Protein AF-A0A9E4MI47-F1 (afdb_monomer)

Mean predicted aligned error: 5.56 Å

Sequence (167 aa):
MAFNRATSPEPTPSPDELTARMVAIGMNFAGKAAADADIERTLLYASALGMDDGDLRVLAVLTTWLGVHHGHVNADQLVRLVGAHRSERVRAYWAAIATWLRKDRRFVRLAAAYEGPVIGLLPTGTAFQISRRGADERFTASKLRVPTGTLRDRREDVLSPEKAREN

Solvent-accessible surface area (backbone atoms only — not comparable to full-atom values): 9392 Å² total; per-residue (Å²): 138,83,86,77,76,78,82,67,80,70,77,80,67,54,74,68,57,46,43,11,26,38,26,38,76,21,34,65,56,100,58,63,58,37,94,82,50,57,62,57,61,43,54,49,52,44,38,38,43,20,54,75,73,59,37,48,66,57,34,14,37,50,56,37,39,49,75,76,47,52,86,77,55,60,41,71,60,36,41,55,53,46,62,70,46,83,54,62,58,41,18,28,49,46,15,15,49,18,58,54,48,53,89,44,71,71,34,54,72,28,35,70,48,41,85,71,77,76,42,55,69,46,99,66,64,32,70,60,44,23,74,75,61,36,60,27,76,66,28,64,93,37,53,31,43,42,34,44,75,66,60,44,85,32,65,91,39,33,54,52,80,74,62,41,73,77,112

pLDDT: mean 89.72, std 13.95, range [30.73, 98.25]

Structure (mmCIF, N/CA/C/O backbone):
data_AF-A0A9E4MI47-F1
#
_entry.id   AF-A0A9E4MI47-F1
#
loop_
_atom_site.group_PDB
_atom_site.id
_atom_site.type_symbol
_atom_site.label_atom_id
_atom_site.label_alt_id
_atom_site.label_comp_id
_atom_site.label_asym_id
_atom_site.label_entity_id
_atom_site.label_seq_id
_atom_site.pdbx_PDB_ins_code
_atom_site.Cartn_x
_atom_site.Cartn_y
_atom_site.Cartn_z
_atom_site.occupancy
_atom_site.B_iso_or_equiv
_atom_site.auth_seq_id
_atom_site.auth_comp_id
_atom_site.auth_asym_id
_atom_site.auth_atom_id
_atom_site.pdbx_PDB_model_num
ATOM 1 N N . MET A 1 1 ? 35.279 -1.256 12.444 1.00 30.73 1 MET A N 1
ATOM 2 C CA . MET A 1 1 ? 34.964 -0.295 11.365 1.00 30.73 1 MET A CA 1
ATOM 3 C C . MET A 1 1 ? 33.491 -0.441 11.023 1.00 30.73 1 MET A C 1
ATOM 5 O O . MET A 1 1 ? 33.107 -1.469 10.485 1.00 30.73 1 MET A O 1
ATOM 9 N N . ALA A 1 2 ? 32.657 0.514 11.434 1.00 33.88 2 ALA A N 1
ATOM 10 C CA . ALA A 1 2 ? 31.218 0.480 11.185 1.00 33.88 2 ALA A CA 1
ATOM 11 C C . ALA A 1 2 ? 30.917 1.287 9.916 1.00 33.88 2 ALA A C 1
ATOM 13 O O . ALA A 1 2 ? 31.079 2.505 9.906 1.00 33.88 2 ALA A O 1
ATOM 14 N N . PHE A 1 3 ? 30.505 0.611 8.843 1.00 38.28 3 PHE A N 1
ATOM 15 C CA . PHE A 1 3 ? 29.975 1.272 7.652 1.00 38.28 3 PHE A CA 1
ATOM 16 C C . PHE A 1 3 ? 28.584 1.820 7.976 1.00 38.28 3 PHE A C 1
ATOM 18 O O . PHE A 1 3 ? 27.573 1.134 7.838 1.00 38.28 3 PHE A O 1
ATOM 25 N N . ASN A 1 4 ? 28.540 3.066 8.438 1.00 37.59 4 ASN A N 1
ATOM 26 C CA . ASN A 1 4 ? 27.308 3.822 8.572 1.00 37.59 4 ASN A CA 1
ATOM 27 C C . ASN A 1 4 ? 26.938 4.358 7.179 1.00 37.59 4 ASN A C 1
ATOM 29 O O . ASN A 1 4 ? 27.365 5.444 6.791 1.00 37.59 4 ASN A O 1
ATOM 33 N N . ARG A 1 5 ? 26.210 3.567 6.376 1.00 45.75 5 ARG A N 1
ATOM 34 C CA . ARG A 1 5 ? 25.544 4.114 5.184 1.00 45.75 5 ARG A CA 1
ATOM 35 C C . ARG A 1 5 ? 24.478 5.073 5.691 1.00 45.75 5 ARG A C 1
ATOM 37 O O . ARG A 1 5 ? 23.429 4.632 6.151 1.00 45.75 5 ARG A O 1
ATOM 44 N N . ALA A 1 6 ? 24.750 6.369 5.593 1.00 38.41 6 ALA A N 1
ATOM 45 C CA . ALA A 1 6 ? 23.703 7.370 5.608 1.00 38.41 6 ALA A CA 1
ATOM 46 C C . ALA A 1 6 ? 22.693 6.979 4.519 1.00 38.41 6 ALA A C 1
ATOM 48 O O . ALA A 1 6 ? 22.979 7.071 3.327 1.00 38.41 6 ALA A O 1
ATOM 49 N N . THR A 1 7 ? 21.532 6.469 4.924 1.00 46.50 7 THR A N 1
ATOM 50 C CA . THR A 1 7 ? 20.370 6.300 4.054 1.00 46.50 7 THR A CA 1
ATOM 51 C C . THR A 1 7 ? 19.817 7.688 3.762 1.00 46.50 7 THR A C 1
ATOM 53 O O . THR A 1 7 ? 18.780 8.076 4.295 1.00 46.50 7 THR A O 1
ATOM 56 N N . SER A 1 8 ? 20.541 8.470 2.960 1.00 41.31 8 SER A N 1
ATOM 57 C CA . SER A 1 8 ? 19.913 9.584 2.264 1.00 41.31 8 SER A CA 1
ATOM 58 C C . SER A 1 8 ? 18.828 8.978 1.377 1.00 41.31 8 SER A C 1
ATOM 60 O O . SER A 1 8 ? 19.124 8.022 0.652 1.00 41.31 8 SER A O 1
ATOM 62 N N . PRO A 1 9 ? 17.575 9.453 1.463 1.00 53.41 9 PRO A N 1
ATOM 63 C CA . PRO A 1 9 ? 16.550 9.016 0.536 1.00 53.41 9 PRO A CA 1
ATOM 64 C C . PRO A 1 9 ? 17.043 9.382 -0.862 1.00 53.41 9 PRO A C 1
ATOM 66 O O . PRO A 1 9 ? 17.308 10.550 -1.148 1.00 53.41 9 PRO A O 1
ATOM 69 N N . GLU A 1 10 ? 17.251 8.369 -1.700 1.00 63.56 10 GLU A N 1
ATOM 70 C CA . GLU A 1 10 ? 17.410 8.596 -3.131 1.00 63.56 10 GLU A CA 1
ATOM 71 C C . GLU A 1 10 ? 16.227 9.432 -3.631 1.00 63.56 10 GLU A C 1
ATOM 73 O O . GLU A 1 10 ? 15.131 9.338 -3.065 1.00 63.56 10 GLU A O 1
ATOM 78 N N . PRO A 1 11 ? 16.433 10.270 -4.659 1.00 73.75 11 PRO A N 1
ATOM 79 C CA . PRO A 1 11 ? 15.337 11.023 -5.240 1.00 73.75 11 PRO A CA 1
ATOM 80 C C . PRO A 1 11 ? 14.224 10.065 -5.672 1.00 73.75 11 PRO A C 1
ATOM 82 O O . PRO A 1 11 ? 14.490 8.958 -6.154 1.00 73.75 11 PRO A O 1
ATOM 85 N N . THR A 1 12 ? 12.977 10.497 -5.484 1.00 80.12 12 THR A N 1
ATOM 86 C CA . THR A 1 12 ? 11.811 9.784 -6.004 1.00 80.12 12 THR A CA 1
ATOM 87 C C . THR A 1 12 ? 12.038 9.506 -7.494 1.00 80.12 12 THR A C 1
ATOM 89 O O . THR A 1 12 ? 12.375 10.446 -8.219 1.00 80.12 12 THR A O 1
ATOM 92 N N . PRO A 1 13 ? 11.902 8.247 -7.955 1.00 88.94 13 PRO A N 1
ATOM 93 C CA . PRO A 1 13 ? 12.066 7.924 -9.365 1.00 88.94 13 PRO A CA 1
ATOM 94 C C . PRO A 1 13 ? 11.042 8.692 -10.197 1.00 88.94 13 PRO A C 1
ATOM 96 O O . PRO A 1 13 ? 9.942 8.996 -9.727 1.00 88.94 13 PRO A O 1
ATOM 99 N N . SER A 1 14 ? 11.389 8.971 -11.449 1.00 91.44 14 SER A N 1
ATOM 100 C CA . SER A 1 14 ? 10.413 9.490 -12.403 1.00 91.44 14 SER A CA 1
ATOM 101 C C . SER A 1 14 ? 9.240 8.505 -12.581 1.00 91.44 14 SER A C 1
ATOM 103 O O . SER A 1 14 ? 9.393 7.304 -12.321 1.00 91.44 14 SER A O 1
ATOM 105 N N . PRO A 1 15 ? 8.062 8.969 -13.039 1.00 90.06 15 PRO A N 1
ATOM 106 C CA . PRO A 1 15 ? 6.909 8.091 -13.258 1.00 90.06 15 PRO A CA 1
ATOM 107 C C . PRO A 1 15 ? 7.205 6.894 -14.178 1.00 90.06 15 PRO A C 1
ATOM 109 O O . PRO A 1 15 ? 6.760 5.777 -13.902 1.00 90.06 15 PRO A O 1
ATOM 112 N N . ASP A 1 16 ? 8.005 7.100 -15.227 1.00 92.06 16 ASP A N 1
ATOM 113 C CA . ASP A 1 16 ? 8.384 6.046 -16.175 1.00 92.06 16 ASP A CA 1
ATOM 114 C C . ASP A 1 16 ? 9.325 5.017 -15.533 1.00 92.06 16 ASP A C 1
ATOM 116 O O . ASP A 1 16 ? 9.143 3.810 -15.701 1.00 92.06 16 ASP A O 1
ATOM 120 N N . GLU A 1 17 ? 10.291 5.471 -14.730 1.00 94.00 17 GLU A N 1
ATOM 121 C CA . GLU A 1 17 ? 11.183 4.585 -13.976 1.00 94.00 17 GLU A CA 1
ATOM 122 C C . GLU A 1 17 ? 10.424 3.781 -12.918 1.00 94.00 17 GLU A C 1
ATOM 124 O O . GLU A 1 17 ? 10.676 2.586 -12.752 1.00 94.00 17 GLU A O 1
ATOM 129 N N . LEU A 1 18 ? 9.480 4.408 -12.206 1.00 94.38 18 LEU A N 1
ATOM 130 C CA . LEU A 1 18 ? 8.636 3.704 -11.244 1.00 94.38 18 LEU A CA 1
ATOM 131 C C . LEU A 1 18 ? 7.770 2.656 -11.948 1.00 94.38 18 LEU A C 1
ATOM 133 O O . LEU A 1 18 ? 7.674 1.530 -11.466 1.00 94.38 18 LEU A O 1
ATOM 137 N N . THR A 1 19 ? 7.200 2.989 -13.107 1.00 95.00 19 THR A N 1
ATOM 138 C CA . THR A 1 19 ? 6.434 2.041 -13.926 1.00 95.00 19 THR A CA 1
ATOM 139 C C . THR A 1 19 ? 7.302 0.859 -14.350 1.00 95.00 19 THR A C 1
ATOM 141 O O . THR A 1 19 ? 6.918 -0.286 -14.121 1.00 95.00 19 THR A O 1
ATOM 144 N N . ALA A 1 20 ? 8.504 1.107 -14.875 1.00 94.38 20 ALA A N 1
ATOM 145 C CA . ALA A 1 20 ? 9.442 0.054 -15.264 1.00 94.38 20 ALA A CA 1
ATOM 146 C C . ALA A 1 20 ? 9.819 -0.870 -14.091 1.00 94.38 20 ALA A C 1
ATOM 148 O O . ALA A 1 20 ? 9.896 -2.091 -14.252 1.00 94.38 20 ALA A O 1
ATOM 149 N N . ARG A 1 21 ? 10.009 -0.306 -12.891 1.00 95.50 21 ARG A N 1
ATOM 150 C CA . ARG A 1 21 ? 10.270 -1.077 -11.666 1.00 95.50 21 ARG A CA 1
ATOM 151 C C . ARG A 1 21 ? 9.056 -1.886 -11.207 1.00 95.50 21 ARG A C 1
ATOM 153 O O . ARG A 1 21 ? 9.214 -3.039 -10.822 1.00 95.50 21 ARG A O 1
ATOM 160 N N . MET A 1 22 ? 7.849 -1.321 -11.273 1.00 96.19 22 MET A N 1
ATOM 161 C CA . MET A 1 22 ? 6.611 -2.044 -10.954 1.00 96.19 22 MET A CA 1
ATOM 162 C C . MET A 1 22 ? 6.401 -3.233 -11.902 1.00 96.19 22 MET A C 1
ATOM 164 O O . MET A 1 22 ? 6.057 -4.322 -11.442 1.00 96.19 22 MET A O 1
ATOM 168 N N . VAL A 1 23 ? 6.682 -3.057 -13.198 1.00 95.12 23 VAL A N 1
ATOM 169 C CA . VAL A 1 23 ? 6.651 -4.149 -14.187 1.00 95.12 23 VAL A CA 1
ATOM 170 C C . VAL A 1 23 ? 7.660 -5.240 -13.850 1.00 95.12 23 VAL A C 1
ATOM 172 O O . VAL A 1 23 ? 7.301 -6.415 -13.845 1.00 95.12 23 VAL A O 1
ATOM 175 N N . ALA A 1 24 ? 8.889 -4.862 -13.497 1.00 93.19 24 ALA A N 1
ATOM 176 C CA . ALA A 1 24 ? 9.941 -5.810 -13.135 1.00 93.19 24 ALA A CA 1
ATOM 177 C C . ALA A 1 24 ? 9.571 -6.704 -11.943 1.00 93.19 24 ALA A C 1
ATOM 179 O O . ALA A 1 24 ? 9.869 -7.891 -11.948 1.00 93.19 24 ALA A O 1
ATOM 180 N N . ILE A 1 25 ? 8.858 -6.169 -10.946 1.00 93.81 25 ILE A N 1
ATOM 181 C CA . ILE A 1 25 ? 8.407 -6.962 -9.790 1.00 93.81 25 ILE A CA 1
ATOM 182 C C . ILE A 1 25 ? 7.091 -7.714 -10.051 1.00 93.81 25 ILE A C 1
ATOM 184 O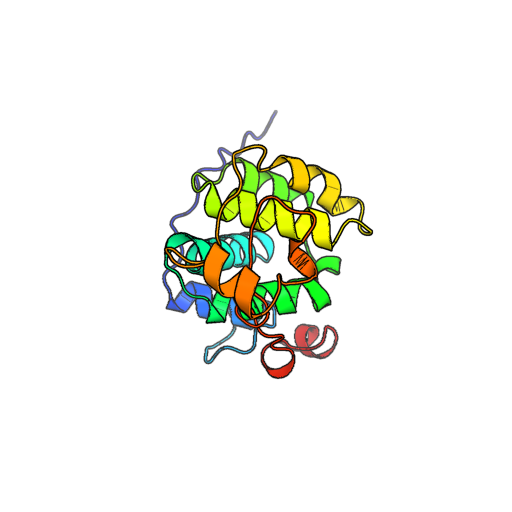 O . ILE A 1 25 ? 6.532 -8.322 -9.139 1.00 93.81 25 ILE A O 1
ATOM 188 N N . GLY A 1 26 ? 6.575 -7.684 -11.283 1.00 92.75 26 GLY A N 1
ATOM 189 C CA . GLY A 1 26 ? 5.410 -8.457 -11.708 1.00 92.75 26 GLY A CA 1
ATOM 190 C C . GLY A 1 26 ? 4.064 -7.738 -11.597 1.00 92.75 26 GLY A C 1
ATOM 191 O O . GLY A 1 26 ? 3.028 -8.404 -11.573 1.00 92.75 26 GLY A O 1
ATOM 192 N N . MET A 1 27 ? 4.038 -6.404 -11.533 1.00 94.38 27 MET A N 1
ATOM 193 C CA . MET A 1 27 ? 2.807 -5.627 -11.722 1.00 94.38 27 MET A CA 1
ATOM 194 C C . MET A 1 27 ? 2.625 -5.310 -13.210 1.00 94.38 27 MET A C 1
ATOM 196 O O . MET A 1 27 ? 3.446 -4.622 -13.806 1.00 94.38 27 MET A O 1
ATOM 200 N N . ASN A 1 28 ? 1.548 -5.791 -13.821 1.00 91.75 28 ASN A N 1
ATOM 201 C CA . ASN A 1 28 ? 1.328 -5.761 -15.267 1.00 91.75 28 ASN A CA 1
ATOM 202 C C . ASN A 1 28 ? 0.880 -4.371 -15.769 1.00 91.75 28 ASN A C 1
ATOM 204 O O . ASN A 1 28 ? -0.255 -4.167 -16.201 1.00 91.75 28 ASN A O 1
ATOM 208 N N . PHE A 1 29 ? 1.770 -3.385 -15.670 1.00 91.62 29 PHE A N 1
ATOM 209 C CA . PHE A 1 29 ? 1.604 -2.066 -16.276 1.00 91.62 29 PHE A CA 1
ATOM 210 C C . PHE A 1 29 ? 2.168 -2.038 -17.700 1.00 91.62 29 PHE A C 1
ATOM 212 O O . PHE A 1 29 ? 3.030 -2.832 -18.069 1.00 91.62 29 PHE A O 1
ATOM 219 N N . ALA A 1 30 ? 1.700 -1.084 -18.505 1.00 88.81 30 ALA A N 1
ATOM 220 C CA . ALA A 1 30 ? 2.251 -0.850 -19.833 1.00 88.81 30 ALA A CA 1
ATOM 221 C C . ALA A 1 30 ? 3.639 -0.199 -19.708 1.00 88.81 30 ALA A C 1
ATOM 223 O O . ALA A 1 30 ? 3.749 1.010 -19.524 1.00 88.81 30 ALA A O 1
ATOM 224 N N . GLY A 1 31 ? 4.697 -1.005 -19.778 1.00 87.50 31 GLY A N 1
ATOM 225 C CA . GLY A 1 31 ? 6.075 -0.536 -19.686 1.00 87.50 31 GLY A CA 1
ATOM 226 C C . GLY A 1 31 ? 7.083 -1.663 -19.885 1.00 87.50 31 GLY A C 1
ATOM 227 O O . GLY A 1 31 ? 6.736 -2.842 -19.843 1.00 87.50 31 GLY A O 1
ATOM 228 N N . LYS A 1 32 ? 8.346 -1.299 -20.113 1.00 89.19 32 LYS A N 1
ATOM 229 C CA . LYS A 1 32 ? 9.448 -2.265 -20.154 1.00 89.19 32 LYS A CA 1
ATOM 230 C C . LYS A 1 32 ? 9.956 -2.504 -18.734 1.00 89.19 32 LYS A C 1
ATOM 232 O O . LYS A 1 32 ? 10.221 -1.538 -18.025 1.00 89.19 32 LYS A O 1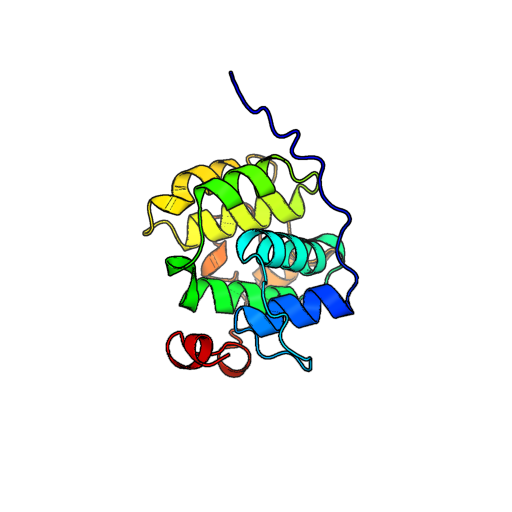
ATOM 237 N N . ALA A 1 33 ? 10.123 -3.767 -18.348 1.00 90.81 33 ALA A N 1
ATOM 238 C CA . ALA A 1 33 ? 10.709 -4.129 -17.062 1.00 90.81 33 ALA A CA 1
ATOM 239 C C . ALA A 1 33 ? 12.112 -3.518 -16.891 1.00 90.81 33 ALA A C 1
ATOM 241 O O . ALA A 1 33 ? 12.940 -3.554 -17.806 1.00 90.81 33 ALA A O 1
ATOM 242 N N . ALA A 1 34 ? 12.375 -2.965 -15.708 1.00 90.88 34 ALA A N 1
ATOM 243 C CA . ALA A 1 34 ? 13.724 -2.629 -15.267 1.00 90.88 34 ALA A CA 1
ATOM 244 C C . ALA A 1 34 ? 14.482 -3.905 -14.853 1.00 90.88 34 ALA A C 1
ATOM 246 O O . ALA A 1 34 ? 13.913 -4.753 -14.178 1.00 90.88 34 ALA A O 1
ATOM 247 N N . ALA A 1 35 ? 15.763 -4.027 -15.213 1.00 83.06 35 ALA A N 1
ATOM 248 C CA . ALA A 1 35 ? 16.542 -5.243 -14.946 1.00 83.06 35 ALA A CA 1
ATOM 249 C C . ALA A 1 35 ? 16.788 -5.504 -13.445 1.00 83.06 35 ALA A C 1
ATOM 251 O O . ALA A 1 35 ? 16.727 -6.644 -13.005 1.00 83.06 35 ALA A O 1
ATOM 252 N N . ASP A 1 36 ? 17.009 -4.447 -12.657 1.00 83.50 36 ASP A N 1
ATOM 253 C CA . ASP A 1 36 ? 17.419 -4.548 -11.248 1.00 83.50 36 ASP A CA 1
ATOM 254 C C . ASP A 1 36 ? 16.481 -3.743 -10.332 1.00 83.50 36 ASP A C 1
ATOM 256 O O . ASP A 1 36 ? 16.887 -2.810 -9.631 1.00 83.50 36 ASP A O 1
ATOM 260 N N . ALA A 1 37 ? 15.181 -4.040 -10.377 1.00 89.19 37 ALA A N 1
ATOM 261 C CA . ALA A 1 37 ? 14.210 -3.343 -9.540 1.00 89.19 37 ALA A CA 1
ATOM 262 C C . ALA A 1 37 ? 14.310 -3.771 -8.063 1.00 89.19 37 ALA A C 1
ATOM 264 O O . ALA A 1 37 ? 14.028 -4.913 -7.707 1.00 89.19 37 ALA A O 1
ATOM 265 N N . ASP A 1 38 ? 14.645 -2.823 -7.183 1.00 93.94 38 ASP A N 1
ATOM 266 C CA . ASP A 1 38 ? 14.546 -3.003 -5.728 1.00 93.94 38 ASP A CA 1
ATOM 267 C C . ASP A 1 38 ? 13.065 -3.089 -5.326 1.00 93.94 38 ASP A C 1
ATOM 269 O O . ASP A 1 38 ? 12.316 -2.114 -5.476 1.00 93.94 38 ASP A O 1
ATOM 273 N N . ILE A 1 39 ? 12.642 -4.258 -4.836 1.00 94.94 39 ILE A N 1
ATOM 274 C CA . ILE A 1 39 ? 11.250 -4.541 -4.473 1.00 94.94 39 ILE A CA 1
ATOM 275 C C . ILE A 1 39 ? 10.771 -3.540 -3.422 1.00 94.94 39 ILE A C 1
ATOM 277 O O . ILE A 1 39 ? 9.799 -2.824 -3.655 1.00 94.94 39 ILE A O 1
ATOM 281 N N . GLU A 1 40 ? 11.445 -3.431 -2.280 1.00 96.69 40 GLU A N 1
ATOM 282 C CA . GLU A 1 40 ? 10.961 -2.654 -1.137 1.00 96.69 40 GLU A CA 1
ATOM 283 C C . GLU A 1 40 ? 10.836 -1.165 -1.458 1.00 96.69 40 GLU A C 1
ATOM 285 O O . GLU A 1 40 ? 9.857 -0.523 -1.068 1.00 96.69 40 GLU A O 1
ATOM 290 N N . ARG A 1 41 ? 11.797 -0.609 -2.199 1.00 95.38 41 ARG A N 1
ATOM 291 C CA . ARG A 1 41 ? 11.738 0.783 -2.654 1.00 95.38 41 ARG A CA 1
ATOM 292 C C . ARG A 1 41 ? 10.626 0.987 -3.670 1.00 95.38 41 ARG A C 1
ATOM 294 O O . ARG A 1 41 ? 9.913 1.983 -3.585 1.00 95.38 41 ARG A O 1
ATOM 301 N N . THR A 1 42 ? 10.446 0.054 -4.600 1.00 96.50 42 THR A N 1
ATOM 302 C CA . THR A 1 42 ? 9.357 0.117 -5.585 1.00 96.50 42 THR A CA 1
ATOM 303 C C . THR A 1 42 ? 7.999 0.109 -4.894 1.00 96.50 42 THR A C 1
ATOM 305 O O . THR A 1 42 ? 7.158 0.955 -5.190 1.00 96.50 42 THR A O 1
ATOM 308 N N . LEU A 1 43 ? 7.809 -0.771 -3.906 1.00 97.62 43 LEU A N 1
ATOM 309 C CA . LEU A 1 43 ? 6.588 -0.818 -3.102 1.00 97.62 43 LEU A CA 1
ATOM 310 C C . LEU A 1 43 ? 6.377 0.484 -2.313 1.00 97.62 43 LEU A C 1
ATOM 312 O O . LEU A 1 43 ? 5.255 0.987 -2.258 1.00 97.62 43 LEU A O 1
ATOM 316 N N . LEU A 1 44 ? 7.437 1.052 -1.723 1.00 97.50 44 LEU A N 1
ATOM 317 C CA . LEU A 1 44 ? 7.357 2.329 -1.011 1.00 97.50 44 LEU A CA 1
ATOM 318 C C . LEU A 1 44 ? 6.909 3.461 -1.946 1.00 97.50 44 LEU A C 1
ATOM 320 O O . LEU A 1 44 ? 5.946 4.156 -1.629 1.00 97.50 44 LEU A O 1
ATOM 324 N N . TYR A 1 45 ? 7.553 3.621 -3.104 1.00 96.69 45 TYR A N 1
ATOM 325 C CA . TYR A 1 45 ? 7.211 4.681 -4.055 1.00 96.69 45 TYR A CA 1
ATOM 326 C C . TYR A 1 45 ? 5.815 4.496 -4.661 1.00 96.69 45 TYR A C 1
ATOM 328 O O . TYR A 1 45 ? 5.062 5.463 -4.743 1.00 96.69 45 TYR A O 1
ATOM 336 N N . ALA A 1 46 ? 5.417 3.265 -4.993 1.00 97.00 46 ALA A N 1
ATOM 337 C CA . ALA A 1 46 ? 4.054 2.967 -5.434 1.00 97.00 46 ALA A CA 1
ATOM 338 C C . ALA A 1 46 ? 3.015 3.303 -4.348 1.00 97.00 46 ALA A C 1
ATOM 340 O O . ALA A 1 46 ? 1.951 3.848 -4.644 1.00 97.00 46 ALA A O 1
ATOM 341 N N . SER A 1 47 ? 3.332 3.033 -3.075 1.00 97.69 47 SER A N 1
ATOM 342 C CA . SER A 1 47 ? 2.456 3.406 -1.960 1.00 97.69 47 SER A CA 1
ATOM 343 C C . SER A 1 47 ? 2.361 4.922 -1.775 1.00 97.69 47 SER A C 1
ATOM 345 O O . SER A 1 47 ? 1.277 5.414 -1.479 1.00 97.69 47 SER A O 1
ATOM 347 N N . ALA A 1 48 ? 3.448 5.669 -1.998 1.00 96.94 48 ALA A N 1
ATOM 348 C CA . ALA A 1 48 ? 3.442 7.131 -1.961 1.00 96.94 48 ALA A CA 1
ATOM 349 C C . ALA A 1 48 ? 2.590 7.718 -3.094 1.00 96.94 48 ALA A C 1
ATOM 351 O O . ALA A 1 48 ? 1.690 8.506 -2.819 1.00 96.94 48 ALA A O 1
ATOM 352 N N . LEU A 1 49 ? 2.766 7.236 -4.329 1.00 95.44 49 LEU A N 1
ATOM 353 C CA . LEU A 1 49 ? 1.947 7.640 -5.477 1.00 95.44 49 LEU A CA 1
ATOM 354 C C . LEU A 1 49 ? 0.446 7.391 -5.221 1.00 95.44 49 LEU A C 1
ATOM 356 O O . LEU A 1 49 ? -0.411 8.216 -5.528 1.00 95.44 49 LEU A O 1
ATOM 360 N N . GLY A 1 50 ? 0.106 6.265 -4.591 1.00 95.31 50 GLY A N 1
ATOM 361 C CA . GLY A 1 50 ? -1.279 5.947 -4.251 1.00 95.31 50 GLY A CA 1
ATOM 362 C C . GLY A 1 50 ? -1.855 6.743 -3.076 1.00 95.31 50 GLY A C 1
ATOM 363 O O . GLY A 1 50 ? -3.024 7.134 -3.102 1.00 95.31 50 GLY A O 1
ATOM 364 N N . MET A 1 51 ? -1.065 6.959 -2.023 1.00 96.44 51 MET A N 1
ATOM 365 C CA . MET A 1 51 ? -1.539 7.572 -0.780 1.00 96.44 51 MET A CA 1
ATOM 366 C C . MET A 1 51 ? -1.476 9.096 -0.792 1.00 96.44 51 MET A C 1
ATOM 368 O O . MET A 1 51 ? -2.395 9.723 -0.252 1.00 96.44 51 MET A O 1
ATOM 372 N N . ASP A 1 52 ? -0.416 9.664 -1.363 1.00 95.19 52 ASP A N 1
ATOM 373 C CA . ASP A 1 52 ? -0.134 11.099 -1.357 1.00 95.19 52 ASP A CA 1
ATOM 374 C C . ASP A 1 52 ? -0.652 11.762 -2.642 1.00 95.19 52 ASP A C 1
ATOM 376 O O . ASP A 1 52 ? -1.375 12.753 -2.550 1.00 95.19 52 ASP A O 1
ATOM 380 N N . ASP A 1 53 ? -0.405 11.156 -3.809 1.00 94.12 53 ASP A N 1
ATOM 381 C CA . ASP A 1 53 ? -0.831 11.713 -5.108 1.00 94.12 53 ASP A CA 1
ATOM 382 C C . ASP A 1 53 ? -2.210 11.198 -5.567 1.00 94.12 53 ASP A C 1
ATOM 384 O O . ASP A 1 53 ? -2.796 11.699 -6.527 1.00 94.12 53 ASP A O 1
ATOM 388 N N . GLY A 1 54 ? -2.773 10.220 -4.850 1.00 93.69 54 GLY A N 1
ATOM 389 C CA . GLY A 1 54 ? -4.138 9.740 -5.061 1.00 93.69 54 GLY A CA 1
ATOM 390 C C . GLY A 1 54 ? -4.312 8.762 -6.225 1.00 93.69 54 GLY A C 1
ATOM 391 O O . GLY A 1 54 ? -5.449 8.546 -6.657 1.00 93.69 54 GLY A O 1
ATOM 392 N N . ASP A 1 55 ? -3.240 8.132 -6.718 1.00 95.62 55 ASP A N 1
ATOM 393 C CA . ASP A 1 55 ? -3.350 7.073 -7.728 1.00 95.62 55 ASP A CA 1
ATOM 394 C C . ASP A 1 55 ? -3.891 5.768 -7.114 1.00 95.62 55 ASP A C 1
ATOM 396 O O . ASP A 1 55 ? -3.177 4.825 -6.755 1.00 95.62 55 ASP A O 1
ATOM 400 N N . LEU A 1 56 ? -5.218 5.701 -7.000 1.00 95.69 56 LEU A N 1
ATOM 401 C CA . LEU A 1 56 ? -5.907 4.535 -6.452 1.00 95.69 56 LEU A CA 1
ATOM 402 C C . LEU A 1 56 ? -5.774 3.292 -7.340 1.00 95.69 56 LEU A C 1
ATOM 404 O O . LEU A 1 56 ? -5.984 2.182 -6.845 1.00 95.69 56 LEU 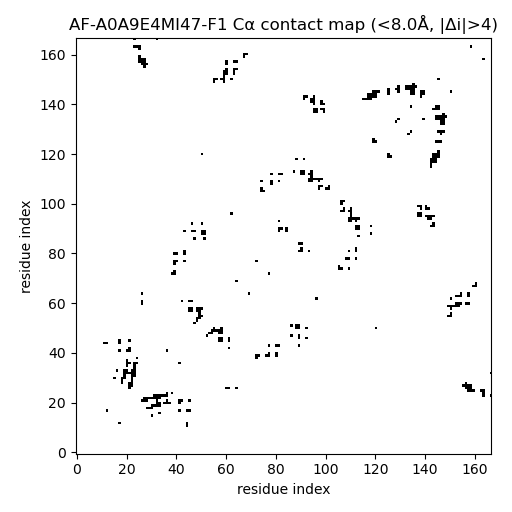A O 1
ATOM 408 N N . ARG A 1 57 ? -5.440 3.439 -8.632 1.00 95.44 57 ARG A N 1
ATOM 409 C CA . ARG A 1 57 ? -5.189 2.286 -9.506 1.00 95.44 57 ARG A CA 1
ATOM 410 C C . ARG A 1 57 ? -3.890 1.619 -9.080 1.00 95.44 57 ARG A C 1
ATOM 412 O O . ARG A 1 57 ? -3.909 0.415 -8.826 1.00 95.44 57 ARG A O 1
ATOM 419 N N . VAL A 1 58 ? -2.805 2.384 -8.968 1.00 96.44 58 VAL A N 1
ATOM 420 C CA . VAL A 1 58 ? -1.510 1.870 -8.504 1.00 96.44 58 VAL A CA 1
ATOM 421 C C . VAL A 1 58 ? -1.646 1.284 -7.105 1.00 96.44 58 VAL A C 1
ATOM 423 O O . VAL A 1 58 ? -1.213 0.157 -6.874 1.00 96.44 58 VAL A O 1
ATOM 426 N N . LEU A 1 59 ? -2.348 1.972 -6.200 1.00 97.50 59 LEU A N 1
ATOM 427 C CA . LEU A 1 59 ? -2.569 1.465 -4.847 1.00 97.50 59 LEU A CA 1
ATOM 428 C C . LEU A 1 59 ? -3.350 0.139 -4.826 1.00 97.50 59 LEU A C 1
ATOM 430 O O . LEU A 1 59 ? -3.034 -0.749 -4.037 1.00 97.50 59 LEU A O 1
ATOM 434 N N . ALA A 1 60 ? -4.350 -0.025 -5.698 1.00 97.19 60 ALA A N 1
ATOM 435 C CA . ALA A 1 60 ? -5.125 -1.261 -5.802 1.00 97.19 60 ALA A CA 1
ATOM 436 C C . ALA A 1 60 ? -4.290 -2.433 -6.347 1.00 97.19 60 ALA A C 1
ATOM 438 O O . ALA A 1 60 ? -4.376 -3.546 -5.817 1.00 97.19 60 ALA A O 1
ATOM 439 N N . VAL A 1 61 ? -3.463 -2.186 -7.370 1.00 97.69 61 VAL A N 1
ATOM 440 C CA . VAL A 1 61 ? -2.524 -3.186 -7.906 1.00 97.69 61 VAL A CA 1
ATOM 441 C C . VAL A 1 61 ? -1.488 -3.554 -6.846 1.00 97.69 61 VAL A C 1
ATOM 443 O O . VAL A 1 61 ? -1.296 -4.737 -6.588 1.00 97.69 61 VAL A O 1
ATOM 446 N N . LEU A 1 62 ? -0.912 -2.573 -6.145 1.00 97.81 62 LEU A N 1
ATOM 447 C CA . LEU A 1 62 ? 0.023 -2.788 -5.039 1.00 97.81 62 LEU A CA 1
ATOM 448 C C . LEU A 1 62 ? -0.585 -3.649 -3.924 1.00 97.81 62 LEU A C 1
ATOM 450 O O . LEU A 1 62 ? 0.016 -4.636 -3.503 1.00 97.81 62 LEU A O 1
ATOM 454 N N . THR A 1 63 ? -1.791 -3.316 -3.454 1.00 97.69 63 THR A N 1
ATOM 455 C CA . THR A 1 63 ? -2.462 -4.106 -2.411 1.00 97.69 63 THR A CA 1
ATOM 456 C C . THR A 1 63 ? -2.766 -5.526 -2.894 1.00 97.69 63 THR A C 1
ATOM 458 O O . THR A 1 63 ? -2.656 -6.471 -2.114 1.00 97.69 63 THR A O 1
ATOM 461 N N . THR A 1 64 ? -3.112 -5.701 -4.172 1.00 97.12 64 THR A N 1
ATOM 462 C CA . THR A 1 64 ? -3.306 -7.034 -4.764 1.00 97.12 64 THR A CA 1
ATOM 463 C C . THR A 1 64 ? -1.991 -7.809 -4.818 1.00 97.12 64 THR A C 1
ATOM 465 O O . THR A 1 64 ? -1.933 -8.952 -4.370 1.00 97.12 64 THR A O 1
ATOM 468 N N . TRP A 1 65 ? -0.918 -7.165 -5.283 1.00 97.25 65 TRP A N 1
ATOM 469 C CA . TRP A 1 65 ? 0.423 -7.734 -5.354 1.00 97.25 65 TRP A CA 1
ATOM 470 C C . TRP A 1 65 ? 0.894 -8.202 -3.979 1.00 97.25 65 TRP A C 1
ATOM 472 O O . TRP A 1 65 ? 1.353 -9.329 -3.853 1.00 97.25 65 TRP A O 1
ATOM 482 N N . LEU A 1 66 ? 0.683 -7.412 -2.921 1.00 96.81 66 LEU A N 1
ATOM 483 C CA . LEU A 1 66 ? 1.017 -7.802 -1.545 1.00 96.81 66 LEU A CA 1
ATOM 484 C C . LEU A 1 66 ? 0.238 -9.042 -1.083 1.00 96.81 66 LEU A C 1
ATOM 486 O O . LEU A 1 66 ? 0.796 -9.906 -0.409 1.00 96.81 66 LEU A O 1
ATOM 490 N N . GLY A 1 67 ? -1.023 -9.188 -1.491 1.00 95.00 67 GLY A N 1
ATOM 491 C CA . GLY A 1 67 ? -1.806 -10.394 -1.208 1.00 95.00 67 GLY A CA 1
ATOM 492 C C . GLY A 1 67 ? -1.197 -11.672 -1.798 1.00 95.00 67 GLY A C 1
ATOM 493 O O . GLY A 1 67 ? -1.332 -12.737 -1.200 1.00 95.00 67 GLY A O 1
ATOM 494 N N . VAL A 1 68 ? -0.491 -11.559 -2.926 1.00 94.38 68 VAL A N 1
ATOM 495 C CA . VAL A 1 68 ? 0.093 -12.689 -3.669 1.00 94.38 68 VAL A CA 1
ATOM 496 C C . VAL A 1 68 ? 1.575 -12.902 -3.331 1.00 94.38 68 VAL A C 1
ATOM 498 O O . VAL A 1 68 ? 2.004 -14.034 -3.122 1.00 94.38 68 VAL A O 1
ATOM 501 N N . HIS A 1 69 ? 2.352 -11.822 -3.235 1.00 95.00 69 HIS A N 1
ATOM 502 C CA . HIS A 1 69 ? 3.820 -11.829 -3.279 1.00 95.00 69 HIS A CA 1
ATOM 503 C C 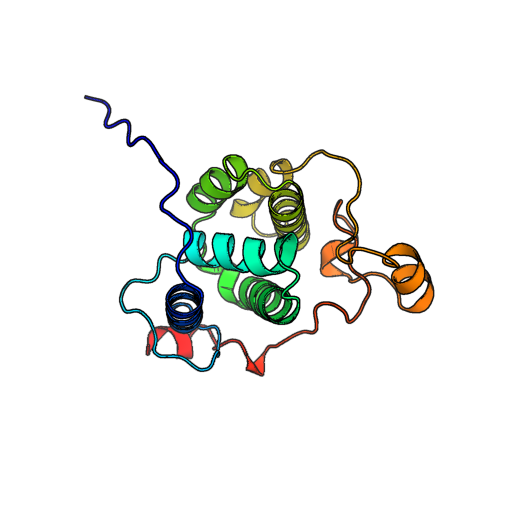. HIS A 1 69 ? 4.505 -11.336 -2.003 1.00 95.00 69 HIS A C 1
ATOM 505 O O . HIS A 1 69 ? 5.732 -11.259 -1.973 1.00 95.00 69 HIS A O 1
ATOM 511 N N . HIS A 1 70 ? 3.777 -11.048 -0.915 1.00 94.44 70 HIS A N 1
ATOM 512 C CA . HIS A 1 70 ? 4.396 -10.624 0.358 1.00 94.44 70 HIS A CA 1
ATOM 513 C C . HIS A 1 70 ? 5.475 -11.596 0.877 1.00 94.44 70 HIS A C 1
ATOM 515 O O . HIS A 1 70 ? 6.357 -11.197 1.638 1.00 94.44 70 HIS A O 1
ATOM 521 N N . GLY A 1 71 ? 5.452 -12.862 0.442 1.00 93.56 71 GLY A N 1
ATOM 522 C CA . GLY A 1 71 ? 6.523 -13.841 0.647 1.00 93.56 71 GLY A CA 1
ATOM 523 C C . GLY A 1 71 ? 7.918 -13.333 0.254 1.00 93.56 71 GLY A C 1
ATOM 524 O O . GLY A 1 71 ? 8.880 -13.584 0.980 1.00 93.56 71 GLY A O 1
ATOM 525 N N . HIS A 1 72 ? 8.014 -12.566 -0.832 1.00 93.00 72 HIS A N 1
ATOM 526 C CA . HIS A 1 72 ? 9.265 -12.084 -1.426 1.00 93.00 72 HIS A CA 1
ATOM 527 C C . HIS A 1 72 ? 9.800 -10.787 -0.813 1.00 93.00 72 HIS A C 1
ATOM 529 O O . HIS A 1 72 ? 10.923 -10.396 -1.107 1.00 93.00 72 HIS A O 1
ATOM 535 N N . VAL A 1 73 ? 9.020 -10.135 0.048 1.00 95.81 73 VAL A N 1
ATOM 536 C CA . VAL A 1 73 ? 9.391 -8.848 0.635 1.00 95.81 73 VAL A CA 1
ATOM 537 C C . VAL A 1 73 ? 10.382 -9.041 1.781 1.00 95.81 73 VAL A C 1
ATOM 539 O O . VAL A 1 73 ? 10.135 -9.790 2.734 1.00 95.81 73 VAL A O 1
ATOM 542 N N . ASN A 1 74 ? 11.477 -8.290 1.741 1.00 96.19 74 ASN A N 1
ATOM 543 C CA . ASN A 1 74 ? 12.372 -8.078 2.864 1.00 96.19 74 ASN A CA 1
ATOM 544 C C . ASN A 1 74 ? 11.730 -7.110 3.871 1.00 96.19 74 ASN A C 1
ATOM 546 O O . ASN A 1 74 ? 11.877 -5.887 3.801 1.00 96.19 74 ASN A O 1
ATOM 550 N N . ALA A 1 75 ? 11.012 -7.677 4.841 1.00 95.12 75 ALA A N 1
ATOM 551 C CA . ALA A 1 75 ? 10.278 -6.898 5.832 1.00 95.12 75 ALA A CA 1
ATOM 552 C C . ALA A 1 75 ? 11.175 -5.980 6.683 1.00 95.12 75 ALA A C 1
ATOM 554 O O . ALA A 1 75 ? 10.749 -4.879 7.022 1.00 95.12 75 ALA A O 1
ATOM 555 N N . ASP A 1 76 ? 12.413 -6.373 7.004 1.00 94.44 76 ASP A N 1
ATOM 556 C CA . ASP A 1 76 ? 13.318 -5.532 7.800 1.00 94.44 76 ASP A CA 1
ATOM 557 C C . ASP A 1 76 ? 13.759 -4.281 7.031 1.00 94.44 76 ASP A C 1
ATOM 559 O O . ASP A 1 76 ? 13.804 -3.182 7.596 1.00 94.44 76 ASP A O 1
ATOM 563 N N . GLN A 1 77 ? 14.058 -4.428 5.737 1.00 95.56 77 GLN A N 1
ATOM 564 C CA . GLN A 1 77 ? 14.361 -3.296 4.862 1.00 95.56 77 GLN A CA 1
ATOM 565 C C . GLN A 1 77 ? 13.137 -2.392 4.703 1.00 95.56 77 GLN A C 1
ATOM 567 O O . GLN A 1 77 ? 13.247 -1.175 4.869 1.00 95.56 77 GLN A O 1
ATOM 572 N N . LEU A 1 78 ? 11.964 -2.979 4.468 1.00 96.56 78 LEU A N 1
ATOM 573 C CA . LEU A 1 78 ? 10.723 -2.229 4.333 1.00 96.56 78 LEU A CA 1
ATOM 574 C C . LEU A 1 78 ? 10.373 -1.446 5.609 1.00 96.56 78 LEU A C 1
ATOM 576 O O . LEU A 1 78 ? 10.024 -0.273 5.525 1.00 96.56 78 LEU A O 1
ATOM 580 N N . VAL A 1 79 ? 10.528 -2.042 6.796 1.00 95.50 79 VAL A N 1
ATOM 581 C CA . VAL A 1 79 ? 10.303 -1.362 8.086 1.00 95.50 79 VAL A CA 1
ATOM 582 C C . VAL A 1 79 ? 11.202 -0.136 8.231 1.00 95.50 79 VAL A C 1
ATOM 584 O O . VAL A 1 79 ? 10.728 0.918 8.653 1.00 95.50 79 VAL A O 1
ATOM 587 N N . ARG A 1 80 ? 12.484 -0.237 7.853 1.00 95.50 80 ARG A N 1
ATOM 588 C CA . ARG A 1 80 ? 13.408 0.910 7.886 1.00 95.50 80 ARG A CA 1
ATOM 589 C C . ARG A 1 80 ? 12.970 2.014 6.925 1.00 95.50 80 ARG A C 1
ATOM 591 O O . ARG A 1 80 ? 12.950 3.178 7.315 1.00 95.50 80 ARG A O 1
ATOM 598 N N . LEU A 1 81 ? 12.602 1.649 5.697 1.00 96.12 81 LEU A N 1
ATOM 599 C CA . LEU A 1 81 ? 12.163 2.594 4.669 1.00 96.12 81 LEU A CA 1
ATOM 600 C C . LEU A 1 81 ? 10.874 3.322 5.069 1.00 96.12 81 LEU A C 1
ATOM 602 O O . LEU A 1 81 ? 10.815 4.548 5.022 1.00 96.12 81 LEU A O 1
ATOM 606 N N . VAL A 1 82 ? 9.861 2.578 5.516 1.00 96.44 82 VAL A N 1
ATOM 607 C CA . VAL A 1 82 ? 8.570 3.136 5.937 1.00 96.44 82 VAL A CA 1
ATOM 608 C C . VAL A 1 82 ? 8.722 3.981 7.201 1.00 96.44 82 VAL A C 1
ATOM 610 O O . VAL A 1 82 ? 8.151 5.067 7.274 1.00 96.44 82 VAL A O 1
ATOM 613 N N . GLY A 1 83 ? 9.520 3.533 8.176 1.00 94.38 83 GLY A N 1
ATOM 614 C CA . GLY A 1 83 ? 9.773 4.285 9.409 1.00 94.38 83 GLY A CA 1
ATOM 615 C C . GLY A 1 83 ? 10.469 5.630 9.171 1.00 94.38 83 GLY A C 1
ATOM 616 O O . GLY A 1 83 ? 10.206 6.588 9.892 1.00 94.38 83 GLY A O 1
ATOM 617 N N . ALA A 1 84 ? 11.312 5.725 8.138 1.00 93.50 84 ALA A N 1
ATOM 618 C CA . ALA A 1 84 ? 11.962 6.971 7.732 1.00 93.50 84 ALA A CA 1
ATOM 619 C C . ALA A 1 84 ? 11.097 7.849 6.801 1.00 93.50 84 ALA A C 1
ATOM 621 O O . ALA A 1 84 ? 11.430 9.014 6.568 1.00 93.50 84 ALA A O 1
ATOM 622 N N . HIS A 1 85 ? 10.002 7.317 6.250 1.00 94.50 85 HIS A N 1
ATOM 623 C CA . HIS A 1 85 ? 9.160 8.037 5.297 1.00 94.50 85 HIS A CA 1
ATOM 624 C C . HIS A 1 85 ? 8.381 9.157 5.989 1.00 94.50 85 HIS A C 1
ATOM 626 O O . HIS A 1 85 ? 7.807 8.943 7.053 1.00 94.50 85 HIS A O 1
ATOM 632 N N . ARG A 1 86 ? 8.305 10.350 5.383 1.00 93.31 86 ARG A N 1
ATOM 633 C CA . ARG A 1 86 ? 7.683 11.534 6.012 1.00 93.31 86 ARG A CA 1
ATOM 634 C C . ARG A 1 86 ? 6.156 11.512 5.992 1.00 93.31 86 ARG A C 1
ATOM 636 O O . ARG A 1 86 ? 5.548 11.971 6.958 1.00 93.31 86 ARG A O 1
ATOM 643 N N . SER A 1 87 ? 5.540 10.947 4.952 1.00 95.31 87 SER A N 1
ATOM 644 C CA . SER A 1 87 ? 4.075 10.883 4.852 1.00 95.31 87 SER A CA 1
ATOM 645 C C . SER A 1 87 ? 3.471 9.937 5.888 1.00 95.31 87 SER A C 1
ATOM 647 O O . SER A 1 87 ? 3.716 8.729 5.876 1.00 95.31 87 SER A O 1
ATOM 649 N N . GLU A 1 88 ? 2.626 10.494 6.755 1.00 96.12 88 GLU A N 1
ATOM 650 C CA . GLU A 1 88 ? 1.782 9.739 7.681 1.00 96.12 88 GLU A CA 1
ATOM 651 C C . GLU A 1 88 ? 0.816 8.801 6.966 1.00 96.12 88 GLU A C 1
ATOM 653 O O . GLU A 1 88 ? 0.560 7.705 7.457 1.00 96.12 88 GLU A O 1
ATOM 658 N N . ARG A 1 89 ? 0.307 9.202 5.798 1.00 96.94 89 ARG A N 1
ATOM 659 C CA . ARG A 1 89 ? -0.644 8.403 5.021 1.00 96.94 89 ARG A CA 1
ATOM 660 C C . ARG A 1 89 ? 0.019 7.127 4.511 1.00 96.94 89 ARG A C 1
ATOM 662 O O . ARG A 1 89 ? -0.548 6.047 4.661 1.00 96.94 89 ARG A O 1
ATOM 669 N N . VAL A 1 90 ? 1.250 7.234 4.010 1.00 97.62 90 VAL A N 1
ATOM 670 C CA . VAL A 1 90 ? 2.067 6.074 3.619 1.00 97.62 90 VAL A CA 1
ATOM 671 C C . VAL A 1 90 ? 2.341 5.163 4.816 1.00 97.62 90 VAL A C 1
ATOM 673 O O . VAL A 1 90 ? 2.143 3.951 4.725 1.00 97.62 90 VAL A O 1
ATOM 676 N N . ARG A 1 91 ? 2.727 5.722 5.970 1.00 97.75 91 ARG A N 1
ATOM 677 C CA . ARG A 1 91 ? 2.944 4.922 7.188 1.00 97.75 91 ARG A CA 1
ATOM 678 C C . ARG A 1 91 ? 1.663 4.219 7.656 1.00 97.75 91 ARG A C 1
ATOM 680 O O . ARG A 1 91 ? 1.710 3.039 7.998 1.00 97.75 91 ARG A O 1
ATOM 687 N N . ALA A 1 92 ? 0.517 4.899 7.614 1.00 97.75 92 ALA A N 1
ATOM 688 C CA . ALA A 1 92 ? -0.786 4.335 7.965 1.00 97.75 92 ALA A CA 1
ATOM 689 C C . ALA A 1 92 ? -1.208 3.200 7.021 1.00 97.75 92 ALA A C 1
ATOM 691 O O . ALA A 1 92 ? -1.751 2.194 7.479 1.00 97.75 92 ALA A O 1
ATOM 692 N N . TYR A 1 93 ? -0.923 3.330 5.720 1.00 98.25 93 TYR A N 1
ATOM 693 C CA . TYR A 1 93 ? -1.129 2.257 4.748 1.00 98.25 93 TYR A CA 1
ATOM 694 C C . TYR A 1 93 ? -0.318 1.015 5.108 1.00 98.25 93 TYR A C 1
ATOM 696 O O . TYR A 1 93 ? -0.882 -0.070 5.236 1.00 98.25 93 TYR A O 1
ATOM 704 N N . TRP A 1 94 ? 0.981 1.165 5.354 1.00 98.25 94 TRP A N 1
ATOM 705 C CA . TRP A 1 94 ? 1.839 0.031 5.690 1.00 98.25 94 TRP A CA 1
ATOM 706 C C . TRP A 1 94 ? 1.502 -0.609 7.041 1.00 98.25 94 TRP A C 1
ATOM 708 O O . TRP A 1 94 ? 1.505 -1.837 7.145 1.00 98.25 94 TRP A O 1
ATOM 718 N N . ALA A 1 95 ? 1.112 0.182 8.043 1.00 97.56 95 ALA A N 1
ATOM 719 C CA . ALA A 1 95 ? 0.588 -0.348 9.301 1.00 97.56 95 ALA A CA 1
ATOM 720 C C . ALA A 1 95 ? -0.712 -1.151 9.095 1.00 97.56 95 ALA A C 1
ATOM 722 O O . ALA A 1 95 ? -0.931 -2.191 9.728 1.00 97.56 95 ALA A O 1
ATOM 723 N N . ALA A 1 96 ? -1.567 -0.716 8.165 1.00 97.69 96 ALA A N 1
ATOM 724 C CA . ALA A 1 96 ? -2.769 -1.450 7.796 1.00 97.69 96 ALA A CA 1
ATOM 725 C C . ALA A 1 96 ? -2.465 -2.753 7.042 1.00 97.69 96 ALA A C 1
ATOM 727 O O . ALA A 1 96 ? -3.041 -3.787 7.378 1.00 97.69 96 ALA A O 1
ATOM 728 N N . ILE A 1 97 ? -1.515 -2.742 6.100 1.00 97.81 97 ILE A N 1
ATOM 729 C CA . ILE A 1 97 ? -1.037 -3.954 5.416 1.00 97.81 97 ILE A CA 1
ATOM 730 C C . ILE A 1 97 ? -0.461 -4.955 6.421 1.00 97.81 97 ILE A C 1
ATOM 732 O O . ILE A 1 97 ? -0.792 -6.136 6.364 1.00 97.81 97 ILE A O 1
ATOM 736 N N . ALA A 1 98 ? 0.338 -4.497 7.385 1.00 96.69 98 ALA A N 1
ATOM 737 C CA . ALA A 1 98 ? 0.867 -5.351 8.445 1.00 96.69 98 ALA A CA 1
ATOM 738 C C . ALA A 1 98 ? -0.246 -5.992 9.289 1.00 96.69 98 ALA A C 1
ATOM 740 O O . ALA A 1 98 ? -0.170 -7.165 9.651 1.00 96.69 98 ALA A O 1
ATOM 741 N N . THR A 1 99 ? -1.312 -5.236 9.560 1.00 96.19 99 THR A N 1
ATOM 742 C CA . THR A 1 99 ? -2.494 -5.735 10.275 1.00 96.19 99 THR A CA 1
ATOM 743 C C . THR A 1 99 ? -3.252 -6.783 9.454 1.00 96.19 99 THR A C 1
ATOM 745 O O . THR A 1 99 ? -3.685 -7.802 9.998 1.00 96.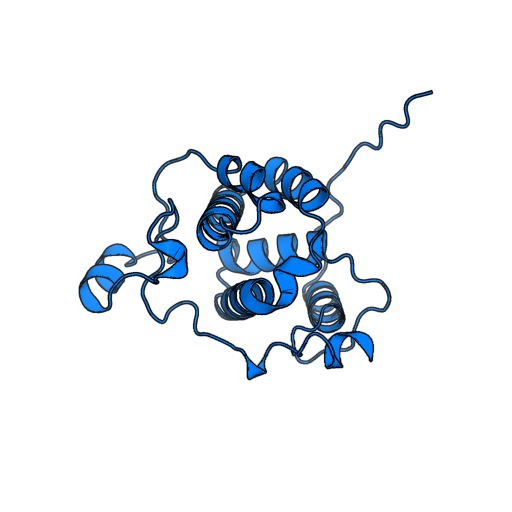19 99 THR A O 1
ATOM 748 N N . TRP A 1 100 ? -3.395 -6.563 8.145 1.00 96.50 100 TRP A N 1
ATOM 749 C CA . TRP A 1 100 ? -4.017 -7.514 7.223 1.00 96.50 100 TRP A CA 1
ATOM 750 C C . TRP A 1 100 ? -3.215 -8.818 7.126 1.00 96.50 100 TRP A C 1
ATOM 752 O O . TRP A 1 100 ? -3.764 -9.910 7.289 1.00 96.50 100 TRP A O 1
ATOM 762 N N . LEU A 1 101 ? -1.899 -8.704 6.945 1.00 95.44 101 LEU A N 1
ATOM 763 C CA . LEU A 1 101 ? -0.963 -9.818 6.797 1.00 95.44 101 LEU A CA 1
ATOM 764 C C . LEU A 1 101 ? -0.429 -10.340 8.138 1.00 95.44 101 LEU A C 1
ATOM 766 O O . LEU A 1 101 ? 0.578 -11.037 8.165 1.00 95.44 101 LEU A O 1
ATOM 770 N N . ARG A 1 102 ? -1.116 -10.080 9.259 1.00 92.38 102 ARG A N 1
ATOM 771 C CA . ARG A 1 102 ? -0.668 -10.409 10.631 1.00 92.38 102 ARG A CA 1
ATOM 772 C C . ARG A 1 102 ? -0.270 -11.870 10.884 1.00 92.38 102 ARG A C 1
ATOM 774 O O . ARG A 1 102 ? 0.348 -12.166 11.902 1.00 92.38 102 ARG A O 1
ATOM 781 N N . LYS A 1 103 ? -0.677 -12.801 10.012 1.00 92.25 103 LYS A N 1
ATOM 782 C CA . LYS A 1 103 ? -0.249 -14.209 10.077 1.00 92.25 103 LYS A CA 1
ATOM 783 C C . LYS A 1 103 ? 1.243 -14.362 9.760 1.00 92.25 103 LYS A C 1
ATOM 785 O O . LYS A 1 103 ? 1.872 -15.286 10.268 1.00 92.25 103 LYS A O 1
ATOM 790 N N . ASP A 1 104 ? 1.805 -13.454 8.968 1.00 93.94 104 ASP A N 1
ATOM 791 C CA . ASP A 1 104 ? 3.232 -13.370 8.692 1.00 93.94 104 ASP A CA 1
ATOM 792 C C . ASP A 1 104 ? 3.927 -12.495 9.745 1.00 93.94 104 ASP A C 1
ATOM 794 O O . ASP A 1 104 ? 3.795 -11.268 9.785 1.00 93.94 104 ASP A O 1
ATOM 798 N N . ARG A 1 105 ? 4.706 -13.150 10.612 1.00 93.75 105 ARG A N 1
ATOM 799 C CA . ARG A 1 105 ? 5.394 -12.501 11.736 1.00 93.75 105 ARG A CA 1
ATOM 800 C C . ARG A 1 105 ? 6.429 -11.466 11.294 1.00 93.75 105 ARG A C 1
ATOM 802 O O . ARG A 1 105 ? 6.749 -10.577 12.081 1.00 93.75 105 ARG A O 1
ATOM 809 N N . ARG A 1 106 ? 6.930 -11.547 10.055 1.00 94.19 106 ARG A N 1
ATOM 810 C CA . ARG A 1 106 ? 7.930 -10.610 9.519 1.00 94.19 106 ARG A CA 1
ATOM 811 C C . ARG A 1 106 ? 7.395 -9.176 9.475 1.00 94.19 106 ARG A C 1
ATOM 813 O O . ARG A 1 106 ? 8.143 -8.235 9.713 1.00 94.19 106 ARG A O 1
ATOM 820 N N . PHE A 1 107 ? 6.089 -9.007 9.261 1.00 93.94 107 PHE A N 1
ATOM 821 C CA . PHE A 1 107 ? 5.447 -7.694 9.156 1.00 93.94 107 PHE A CA 1
ATOM 822 C C . PHE A 1 107 ? 5.007 -7.096 10.497 1.00 93.94 107 PHE A C 1
ATOM 824 O O . PHE A 1 107 ? 4.569 -5.951 10.527 1.00 93.94 107 PHE A O 1
ATOM 831 N N . VAL A 1 108 ? 5.141 -7.806 11.623 1.00 92.38 108 VAL A N 1
ATOM 832 C CA . VAL A 1 108 ? 4.623 -7.337 12.927 1.00 92.38 108 VAL A CA 1
ATOM 833 C C . VAL A 1 108 ? 5.185 -5.967 13.311 1.00 92.38 108 VAL A C 1
ATOM 835 O O . VAL A 1 108 ? 4.442 -5.098 13.759 1.00 92.38 108 VAL A O 1
ATOM 838 N N . ARG A 1 109 ? 6.481 -5.732 13.073 1.00 93.50 109 ARG A N 1
ATOM 839 C CA . ARG A 1 109 ? 7.131 -4.442 13.367 1.00 93.50 109 ARG A CA 1
ATOM 840 C C . ARG A 1 109 ? 6.592 -3.292 12.516 1.00 93.50 109 ARG A C 1
ATOM 842 O O . ARG A 1 109 ? 6.658 -2.145 12.939 1.00 93.50 109 ARG A O 1
ATOM 849 N N . LEU A 1 110 ? 6.047 -3.592 11.340 1.00 94.31 110 LEU A N 1
ATOM 850 C CA . LEU A 1 110 ? 5.497 -2.596 10.428 1.00 94.31 110 LEU A CA 1
ATOM 851 C C . LEU A 1 110 ? 4.139 -2.062 10.906 1.00 94.31 110 LEU A C 1
ATOM 853 O O . LEU A 1 110 ? 3.783 -0.936 10.577 1.00 94.31 110 LEU A O 1
ATOM 857 N N . ALA A 1 111 ? 3.414 -2.809 11.748 1.00 92.94 111 ALA A N 1
ATOM 858 C CA . ALA A 1 111 ? 2.183 -2.321 12.374 1.00 92.94 111 ALA A CA 1
ATOM 859 C C . ALA A 1 111 ? 2.431 -1.090 13.269 1.00 92.94 111 ALA A C 1
ATOM 861 O O . ALA A 1 111 ? 1.574 -0.216 13.353 1.00 92.94 111 ALA A O 1
ATOM 862 N N . ALA A 1 112 ? 3.621 -0.987 13.871 1.00 93.44 112 ALA A N 1
ATOM 863 C CA . ALA A 1 112 ? 4.035 0.153 14.690 1.00 93.44 112 ALA A CA 1
ATOM 864 C C . ALA A 1 112 ? 4.516 1.364 13.865 1.00 93.44 112 ALA A C 1
ATOM 866 O O . ALA A 1 112 ? 4.879 2.390 14.430 1.00 93.44 112 ALA A O 1
ATOM 867 N N . ALA A 1 113 ? 4.522 1.284 12.526 1.00 93.62 113 ALA A N 1
ATOM 868 C CA . ALA A 1 113 ? 4.913 2.416 11.684 1.00 93.62 113 ALA A CA 1
ATOM 869 C C . ALA A 1 113 ? 3.965 3.621 11.829 1.00 93.62 113 ALA A C 1
ATOM 871 O O . ALA A 1 113 ? 4.340 4.747 11.493 1.00 93.62 113 ALA A O 1
ATOM 872 N N . TYR A 1 114 ? 2.739 3.396 12.311 1.00 96.62 114 TYR A N 1
ATOM 873 C CA . TYR A 1 114 ? 1.738 4.438 12.480 1.00 96.62 114 TYR A CA 1
ATOM 874 C C . TYR A 1 114 ? 0.848 4.202 13.705 1.00 96.62 114 TYR A C 1
ATOM 876 O O . TYR A 1 114 ? 0.039 3.277 13.732 1.00 96.62 114 TYR A O 1
ATOM 884 N N . GLU A 1 115 ? 0.945 5.105 14.681 1.00 92.88 115 GLU A N 1
ATOM 885 C CA . GLU A 1 115 ? 0.135 5.109 15.913 1.00 92.88 115 GLU A CA 1
ATOM 886 C C . GLU A 1 115 ? -0.805 6.327 16.002 1.00 92.88 115 GLU A C 1
ATOM 888 O O . GLU A 1 115 ? -1.422 6.585 17.034 1.00 92.88 115 GLU A O 1
ATOM 893 N N . GLY A 1 116 ? -0.918 7.086 14.909 1.00 94.00 116 GLY A N 1
ATOM 894 C CA . GLY A 1 116 ? -1.692 8.320 14.844 1.00 94.00 116 GLY A CA 1
ATOM 895 C C . GLY A 1 116 ? -3.219 8.129 14.783 1.00 94.00 116 GLY A C 1
ATOM 896 O O . GLY A 1 116 ? -3.749 7.023 14.976 1.00 94.00 116 GLY A O 1
ATOM 897 N N . PRO A 1 117 ? -3.961 9.225 14.525 1.00 95.19 117 PRO A N 1
ATOM 898 C CA . PRO A 1 117 ? -5.415 9.193 14.396 1.00 95.19 117 PRO A CA 1
ATOM 899 C C . PRO A 1 117 ? -5.887 8.333 13.215 1.00 95.19 117 PRO A C 1
ATOM 901 O O . PRO A 1 117 ? -5.137 7.935 12.335 1.00 95.19 117 PRO A O 1
ATOM 904 N N . VAL A 1 118 ? -7.180 8.023 13.176 1.00 95.69 118 VAL A N 1
ATOM 905 C CA . VAL A 1 118 ? -7.755 7.278 12.049 1.00 95.69 118 VAL A CA 1
ATOM 906 C C . VAL A 1 118 ? -7.721 8.142 10.782 1.00 95.69 118 VAL A C 1
ATOM 908 O O . VAL A 1 118 ? -8.220 9.265 10.792 1.00 95.69 118 VAL A O 1
ATOM 911 N N . ILE A 1 119 ? -7.190 7.600 9.683 1.00 95.56 119 ILE A N 1
ATOM 912 C CA . ILE A 1 119 ? -7.088 8.278 8.383 1.00 95.56 119 ILE A CA 1
ATOM 913 C C . ILE A 1 119 ? -8.080 7.660 7.396 1.00 95.56 119 ILE A C 1
ATOM 915 O O . ILE A 1 119 ? -8.184 6.440 7.274 1.00 95.56 119 ILE A O 1
ATOM 919 N N . GLY A 1 120 ? -8.795 8.504 6.650 1.00 95.94 120 GLY A N 1
ATOM 920 C CA . GLY A 1 120 ? -9.559 8.075 5.481 1.00 95.94 120 GLY A CA 1
ATOM 921 C C . GLY A 1 120 ? -8.675 7.967 4.240 1.00 95.94 120 GLY A C 1
ATOM 922 O O . GLY A 1 120 ? -7.854 8.851 3.979 1.00 95.94 120 GLY A O 1
ATOM 923 N N . LEU A 1 121 ? -8.851 6.899 3.458 1.00 95.69 121 LEU A N 1
ATOM 924 C CA . LEU A 1 121 ? -8.139 6.755 2.189 1.00 95.69 121 LEU A CA 1
ATOM 925 C C . LEU A 1 121 ? -8.507 7.882 1.219 1.00 95.69 121 LEU A C 1
ATOM 927 O O . LEU A 1 121 ? -7.618 8.485 0.625 1.00 95.69 121 LEU A O 1
ATOM 931 N N . LEU A 1 122 ? -9.798 8.189 1.082 1.00 93.69 122 LEU A N 1
ATOM 932 C CA . LEU A 1 122 ? -10.255 9.255 0.194 1.00 93.69 122 LEU A CA 1
ATOM 933 C C . LEU A 1 122 ? -10.101 10.622 0.873 1.00 93.69 122 LEU A C 1
ATOM 935 O O . LEU A 1 122 ? -10.411 10.716 2.068 1.00 93.69 122 LEU A O 1
ATOM 939 N N . PRO A 1 123 ? -9.725 11.680 0.124 1.00 88.38 123 PRO A N 1
ATOM 940 C CA . PRO A 1 123 ? -9.620 13.040 0.660 1.00 88.38 123 PRO A CA 1
ATOM 941 C C . PRO A 1 123 ? -10.905 13.513 1.347 1.00 88.38 123 PRO A C 1
ATOM 943 O O . PRO A 1 123 ? -10.861 14.181 2.375 1.00 88.38 123 PRO A O 1
ATOM 946 N N . THR A 1 124 ? -12.063 13.126 0.806 1.00 90.19 124 THR A N 1
ATOM 947 C CA . THR A 1 124 ? -13.385 13.438 1.356 1.00 90.19 124 THR A CA 1
ATOM 948 C C . THR A 1 124 ? -14.340 12.252 1.195 1.00 90.19 124 THR A C 1
ATOM 950 O O . THR A 1 124 ? -14.126 11.345 0.390 1.00 90.19 124 THR A O 1
ATOM 953 N N . GLY A 1 125 ? -15.403 12.216 2.004 1.00 90.94 125 GLY A N 1
ATOM 954 C CA . GLY A 1 125 ? -16.500 11.256 1.834 1.00 90.94 125 GLY A CA 1
ATOM 955 C C . GLY A 1 125 ? -16.219 9.812 2.268 1.00 90.94 125 GLY A C 1
ATOM 956 O O . GLY A 1 125 ? -17.110 8.976 2.135 1.00 90.94 125 GLY A O 1
ATOM 957 N N . THR A 1 126 ? -15.043 9.501 2.832 1.00 92.25 126 THR A N 1
ATOM 958 C CA . THR A 1 126 ? -14.707 8.139 3.296 1.00 92.25 126 THR A CA 1
ATOM 959 C C . THR A 1 126 ? -15.772 7.567 4.243 1.00 92.25 126 THR A C 1
ATOM 961 O O . THR A 1 126 ? -16.262 6.462 4.017 1.00 92.25 126 THR A O 1
ATOM 964 N N . ALA A 1 127 ? -16.182 8.320 5.270 1.00 92.12 127 ALA A N 1
ATOM 965 C CA . ALA A 1 127 ? -17.177 7.860 6.245 1.00 92.12 127 ALA A CA 1
ATOM 966 C C . ALA A 1 127 ? -18.547 7.580 5.602 1.00 92.12 127 ALA A C 1
ATOM 968 O O . ALA A 1 127 ? -19.162 6.551 5.873 1.00 92.12 127 ALA A O 1
ATOM 969 N N . PHE A 1 128 ? -18.990 8.458 4.696 1.00 93.62 128 PHE A N 1
ATOM 970 C CA . PHE A 1 128 ? -20.239 8.281 3.955 1.00 93.62 128 PHE A CA 1
ATOM 971 C C . PHE A 1 128 ? -20.196 7.040 3.054 1.00 93.62 128 PHE A C 1
ATOM 973 O O . PHE A 1 128 ? -21.130 6.240 3.047 1.00 93.62 128 PHE A O 1
ATOM 980 N N . GLN A 1 129 ? -19.099 6.836 2.318 1.00 94.50 129 GLN A N 1
ATOM 981 C CA . GLN A 1 129 ? -18.960 5.663 1.457 1.00 94.50 129 GLN A CA 1
ATOM 982 C C . GLN A 1 129 ? -18.908 4.357 2.256 1.00 94.50 129 GLN A C 1
ATOM 984 O O . GLN A 1 129 ? -19.528 3.380 1.836 1.00 94.50 129 GLN A O 1
ATOM 989 N N . ILE A 1 130 ? -18.242 4.350 3.416 1.00 95.12 130 ILE A N 1
ATOM 990 C CA . ILE A 1 130 ? -18.242 3.199 4.329 1.00 95.12 130 ILE A CA 1
ATOM 991 C C . ILE A 1 130 ? -19.648 2.926 4.860 1.00 95.12 130 ILE A C 1
ATOM 993 O O . ILE A 1 130 ? -20.089 1.783 4.833 1.00 95.12 130 ILE A O 1
ATOM 997 N N . SER A 1 131 ? -20.384 3.957 5.279 1.00 94.31 131 SER A N 1
ATOM 998 C CA . SER A 1 131 ? -21.775 3.798 5.721 1.00 94.31 131 SER A CA 1
ATOM 999 C C . SER A 1 131 ? -22.668 3.205 4.626 1.00 94.31 131 SER A C 1
ATOM 1001 O O . SER A 1 131 ? -23.550 2.406 4.926 1.00 94.31 131 SER A O 1
ATOM 1003 N N . ARG A 1 132 ? -22.426 3.557 3.358 1.00 95.38 132 ARG A N 1
ATOM 1004 C CA . ARG A 1 132 ? -23.237 3.098 2.224 1.00 95.38 132 ARG A CA 1
ATOM 1005 C C . ARG A 1 132 ? -22.874 1.699 1.716 1.00 95.38 132 ARG A C 1
ATOM 1007 O O . ARG A 1 132 ? -23.756 0.999 1.230 1.00 95.38 132 ARG A O 1
ATOM 1014 N N . ARG A 1 133 ? -21.590 1.328 1.712 1.00 94.06 133 ARG A N 1
ATOM 1015 C CA . ARG A 1 133 ? -21.082 0.122 1.018 1.00 94.06 133 ARG A CA 1
ATOM 1016 C C . ARG A 1 133 ? -20.293 -0.838 1.910 1.00 94.06 133 ARG A C 1
ATOM 1018 O O . ARG A 1 133 ? -19.891 -1.896 1.438 1.00 94.06 133 ARG A O 1
ATOM 1025 N N . GLY A 1 134 ? -20.063 -0.480 3.167 1.00 95.12 134 GLY A N 1
ATOM 1026 C CA . GLY A 1 134 ? -19.173 -1.200 4.071 1.00 95.12 134 GLY A CA 1
ATOM 1027 C C . GLY A 1 134 ? -17.710 -0.766 3.952 1.00 95.12 134 GLY A C 1
ATOM 1028 O O . GLY A 1 134 ? -17.325 0.027 3.084 1.00 95.12 134 GLY A O 1
ATOM 1029 N N . ALA A 1 135 ? -16.899 -1.279 4.875 1.00 95.12 135 ALA A N 1
ATOM 1030 C CA . ALA A 1 135 ? -15.452 -1.122 4.864 1.00 95.12 135 ALA A CA 1
ATOM 1031 C C . ALA A 1 135 ? -14.791 -2.326 4.186 1.00 95.12 135 ALA A C 1
ATOM 1033 O O . ALA A 1 135 ? -15.270 -3.452 4.301 1.00 95.12 135 ALA A O 1
ATOM 1034 N N . ASP A 1 136 ? -13.661 -2.085 3.532 1.00 96.06 136 ASP A N 1
ATOM 1035 C CA . ASP A 1 136 ? -12.830 -3.145 2.981 1.00 96.06 136 ASP A CA 1
ATOM 1036 C C . ASP A 1 136 ? -12.292 -4.037 4.115 1.00 96.06 136 ASP A C 1
ATOM 1038 O O . ASP A 1 136 ? -11.672 -3.560 5.077 1.00 96.06 136 ASP A O 1
ATOM 1042 N N . GLU A 1 137 ? -12.539 -5.344 4.011 1.00 94.38 137 GLU A N 1
ATOM 1043 C CA . GLU A 1 137 ? -12.204 -6.325 5.049 1.00 94.38 137 GLU A CA 1
ATOM 1044 C C . GLU A 1 137 ? -10.712 -6.312 5.397 1.00 94.38 137 GLU A C 1
ATOM 1046 O O . GLU A 1 137 ? -10.350 -6.431 6.571 1.00 94.38 137 GLU A O 1
ATOM 1051 N N . ARG A 1 138 ? -9.844 -6.063 4.405 1.00 95.50 138 ARG A N 1
ATOM 1052 C CA . ARG A 1 138 ? -8.384 -6.015 4.590 1.00 95.50 138 ARG A CA 1
ATOM 1053 C C . ARG A 1 138 ? -7.966 -4.903 5.553 1.00 95.50 138 ARG A C 1
ATOM 1055 O O . ARG A 1 138 ? -6.967 -5.032 6.249 1.00 95.50 138 ARG A O 1
ATOM 1062 N N . PHE A 1 139 ? -8.747 -3.828 5.641 1.00 96.12 139 PHE A N 1
ATOM 1063 C CA . PHE A 1 139 ? -8.400 -2.622 6.398 1.00 96.12 139 PHE A CA 1
ATOM 1064 C C . PHE A 1 139 ? -9.234 -2.437 7.673 1.00 96.12 139 PHE A C 1
ATOM 1066 O O . PHE A 1 139 ? -8.982 -1.511 8.446 1.00 96.12 139 PHE A O 1
ATOM 1073 N N . THR A 1 140 ? -10.205 -3.315 7.939 1.00 91.81 140 THR A N 1
ATOM 1074 C CA . THR A 1 140 ? -11.215 -3.120 8.998 1.00 91.81 140 THR A CA 1
ATOM 1075 C C . THR A 1 140 ? -10.614 -3.016 10.407 1.00 91.81 140 THR A C 1
ATOM 1077 O O . THR A 1 140 ? -11.078 -2.207 11.215 1.00 91.81 140 THR A O 1
ATOM 1080 N N . ALA A 1 141 ? -9.549 -3.774 10.686 1.00 91.75 141 ALA A N 1
ATOM 1081 C CA . ALA A 1 141 ? -8.849 -3.777 11.974 1.00 91.75 141 ALA A CA 1
ATOM 1082 C C . ALA A 1 141 ? -7.731 -2.718 12.090 1.00 91.75 141 ALA A C 1
ATOM 1084 O O . ALA A 1 141 ? -6.992 -2.715 13.070 1.00 91.75 141 ALA A O 1
ATOM 1085 N N . SER A 1 142 ? -7.586 -1.838 11.096 1.00 94.69 142 SER A N 1
ATOM 1086 C CA . SER A 1 142 ? -6.497 -0.859 11.022 1.00 94.69 142 SER A CA 1
ATOM 1087 C C . SER A 1 142 ? -6.961 0.580 11.282 1.00 94.69 142 SER A C 1
ATOM 1089 O O . SER A 1 142 ? -8.156 0.874 11.373 1.00 94.69 142 SER A O 1
ATOM 1091 N N . LYS A 1 143 ? -5.998 1.506 11.376 1.00 95.56 143 LYS A N 1
ATOM 1092 C CA . LYS A 1 143 ? -6.252 2.956 11.437 1.00 95.56 143 LYS A CA 1
ATOM 1093 C C . LYS A 1 143 ? -6.530 3.580 10.066 1.00 95.56 143 LYS A C 1
ATOM 1095 O O . LYS A 1 143 ? -6.936 4.737 10.017 1.00 95.56 143 LYS A O 1
ATOM 1100 N N . LEU A 1 144 ? -6.358 2.836 8.972 1.00 97.31 144 LEU A N 1
ATOM 1101 C CA . LEU A 1 144 ? -6.716 3.283 7.631 1.00 97.31 144 LEU A CA 1
ATOM 1102 C C . LEU A 1 144 ? -8.142 2.829 7.297 1.00 97.31 144 LEU A C 1
ATOM 1104 O O . LEU A 1 144 ? -8.468 1.645 7.344 1.00 97.31 144 LEU A O 1
ATOM 1108 N N . ARG A 1 145 ? -9.011 3.775 6.944 1.00 97.19 145 ARG A N 1
ATOM 1109 C CA . ARG A 1 145 ? -10.397 3.511 6.548 1.00 97.19 145 ARG A CA 1
ATOM 1110 C C . ARG A 1 145 ? -10.515 3.516 5.032 1.00 97.19 145 ARG A C 1
ATOM 1112 O O . ARG A 1 145 ? -10.351 4.553 4.390 1.00 97.19 145 ARG A O 1
ATOM 1119 N N . VAL A 1 146 ? -10.838 2.352 4.480 1.00 96.75 146 VAL A N 1
ATOM 1120 C CA . VAL A 1 146 ? -11.016 2.126 3.043 1.00 96.75 146 VAL A CA 1
ATOM 1121 C C . VAL A 1 146 ? -12.455 1.666 2.802 1.00 96.75 146 VAL A C 1
ATOM 1123 O O . VAL A 1 146 ? -12.857 0.656 3.380 1.00 96.75 146 VAL A O 1
ATOM 1126 N N . PRO A 1 147 ? -13.255 2.381 1.994 1.00 96.62 147 PRO A N 1
ATOM 1127 C CA . PRO A 1 147 ? -14.567 1.894 1.581 1.00 96.62 147 PRO A CA 1
ATOM 1128 C C . PRO A 1 147 ? -14.457 0.650 0.695 1.00 96.62 147 PRO A C 1
ATOM 1130 O O . PRO A 1 147 ? -13.537 0.535 -0.120 1.00 96.62 147 PRO A O 1
ATOM 1133 N N . THR A 1 148 ? -15.426 -0.256 0.808 1.00 95.38 148 THR A N 1
ATOM 1134 C CA . THR A 1 148 ? -15.493 -1.447 -0.045 1.00 95.38 148 THR A CA 1
ATOM 1135 C C . THR A 1 148 ? -15.537 -1.065 -1.524 1.00 95.38 148 THR A C 1
ATOM 1137 O O . THR A 1 148 ? -16.320 -0.212 -1.953 1.00 95.38 148 THR A O 1
ATOM 1140 N N . GLY A 1 149 ? -14.697 -1.726 -2.322 1.00 92.62 149 GLY A N 1
ATOM 1141 C CA . GLY A 1 149 ? -14.634 -1.543 -3.772 1.00 92.62 149 GLY A CA 1
ATOM 1142 C C . GLY A 1 149 ? -13.799 -0.348 -4.241 1.00 92.62 149 GLY A C 1
ATOM 1143 O O . GLY A 1 149 ? -13.671 -0.169 -5.454 1.00 92.62 149 GLY A O 1
ATOM 1144 N N . THR A 1 150 ? -13.212 0.435 -3.325 1.00 94.00 150 THR A N 1
ATOM 1145 C CA . THR A 1 150 ? -12.258 1.503 -3.672 1.00 94.00 150 THR A CA 1
ATOM 1146 C C . THR A 1 150 ? -10.948 0.920 -4.199 1.00 94.00 150 THR A C 1
ATOM 1148 O O . THR A 1 150 ? -10.490 1.307 -5.269 1.00 94.00 150 THR A O 1
ATOM 1151 N N . LEU A 1 151 ? -10.381 -0.065 -3.495 1.00 94.88 151 LEU A N 1
ATOM 1152 C CA . LEU A 1 151 ? -9.184 -0.794 -3.922 1.00 94.88 151 LEU A CA 1
ATOM 1153 C C . LEU A 1 151 ? -9.585 -2.165 -4.477 1.00 94.88 151 LEU A C 1
ATOM 1155 O O . LEU A 1 151 ? -9.464 -3.175 -3.792 1.00 94.88 151 LEU A O 1
ATOM 1159 N N . ARG A 1 152 ? -10.135 -2.214 -5.693 1.00 91.69 152 ARG A N 1
ATOM 1160 C CA . ARG A 1 152 ? -10.594 -3.484 -6.295 1.00 91.69 152 ARG A CA 1
ATOM 1161 C C . ARG A 1 152 ? -9.461 -4.514 -6.372 1.00 91.69 152 ARG A C 1
ATOM 1163 O O . ARG A 1 152 ? -8.313 -4.134 -6.580 1.00 91.69 152 ARG A O 1
ATOM 1170 N N . ASP A 1 153 ? -9.800 -5.795 -6.226 1.00 91.19 153 ASP A N 1
ATOM 1171 C CA . ASP A 1 153 ? -8.861 -6.892 -6.488 1.00 91.19 153 ASP A CA 1
ATOM 1172 C C . ASP A 1 153 ? -8.498 -6.887 -7.982 1.00 91.19 153 ASP A C 1
ATOM 1174 O O . ASP A 1 153 ? -9.376 -6.841 -8.846 1.00 91.19 153 ASP A O 1
ATOM 1178 N N . ARG A 1 154 ? -7.198 -6.844 -8.269 1.00 92.25 154 ARG A N 1
ATOM 1179 C CA . ARG A 1 154 ? -6.616 -6.590 -9.592 1.00 92.25 154 ARG A CA 1
ATOM 1180 C C . ARG A 1 154 ? -5.742 -7.766 -10.027 1.00 92.25 154 ARG A C 1
ATOM 1182 O O . ARG A 1 154 ? -4.623 -7.570 -10.483 1.00 92.25 154 ARG A O 1
ATOM 1189 N N . ARG A 1 155 ? -6.219 -9.001 -9.835 1.00 90.31 155 ARG A N 1
ATOM 1190 C CA . ARG A 1 155 ? -5.416 -10.219 -10.079 1.00 90.31 155 ARG A CA 1
ATOM 1191 C C . ARG A 1 155 ? -4.859 -10.312 -11.495 1.00 90.31 155 ARG A C 1
ATOM 1193 O O . ARG A 1 155 ? -3.765 -10.818 -11.671 1.00 90.31 155 ARG A O 1
ATOM 1200 N N . GLU A 1 156 ? -5.591 -9.813 -12.486 1.00 90.56 156 GLU A N 1
ATOM 1201 C CA . GLU A 1 156 ? -5.142 -9.779 -13.887 1.00 90.56 156 GLU A CA 1
ATOM 1202 C C . GLU A 1 156 ? -3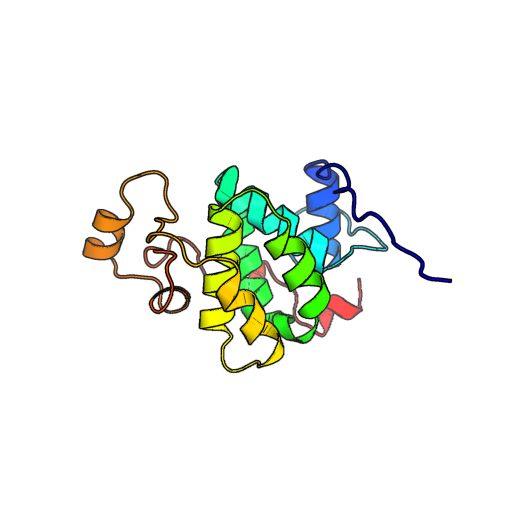.986 -8.788 -14.115 1.00 90.56 156 GLU A C 1
ATOM 1204 O O . GLU A 1 156 ? -3.181 -8.966 -15.028 1.00 90.56 156 GLU A O 1
ATOM 1209 N N . ASP A 1 157 ? -3.870 -7.777 -13.248 1.00 92.31 157 ASP A N 1
ATOM 1210 C CA . ASP A 1 157 ? -2.793 -6.789 -13.266 1.00 92.31 157 ASP A CA 1
ATOM 1211 C C . ASP A 1 157 ? -1.571 -7.250 -12.428 1.00 92.31 157 ASP A C 1
ATOM 1213 O O . ASP A 1 157 ? -0.635 -6.478 -12.222 1.00 92.31 157 ASP A O 1
ATOM 1217 N N . VAL A 1 158 ? -1.554 -8.488 -11.914 1.00 92.12 158 VAL A N 1
ATOM 1218 C CA . VAL A 1 158 ? -0.461 -9.046 -11.098 1.00 92.12 158 VAL A CA 1
ATOM 1219 C C . VAL A 1 158 ? -0.058 -10.417 -11.636 1.00 9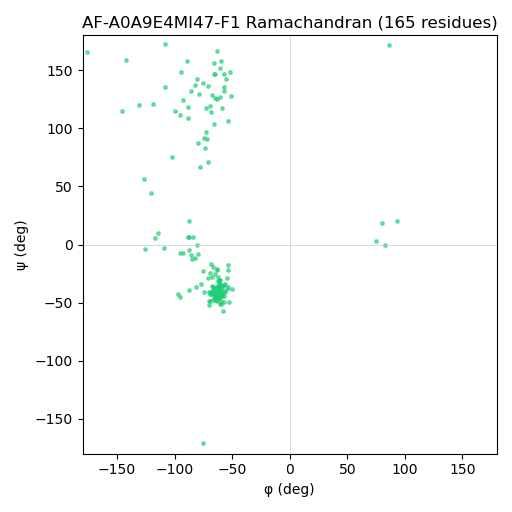2.12 158 VAL A C 1
ATOM 1221 O O . VAL A 1 158 ? -0.854 -11.353 -11.660 1.00 92.12 158 VAL A O 1
ATOM 1224 N N . LEU A 1 159 ? 1.203 -10.562 -12.041 1.00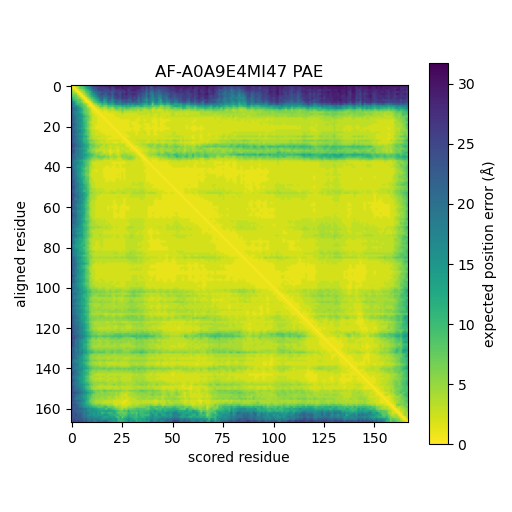 88.06 159 LEU A N 1
ATOM 1225 C CA . LEU A 1 159 ? 1.735 -11.845 -12.500 1.00 88.06 159 LEU A CA 1
ATOM 1226 C C . LEU A 1 159 ? 1.751 -12.864 -11.357 1.00 88.06 159 LEU A C 1
ATOM 1228 O O . LEU A 1 159 ? 1.978 -12.513 -10.200 1.00 88.06 159 LEU A O 1
ATOM 1232 N N . SER A 1 160 ? 1.539 -14.143 -11.670 1.00 82.69 160 SER A N 1
ATOM 1233 C CA . SER A 1 160 ? 1.736 -15.209 -10.685 1.00 82.69 160 SER A CA 1
ATOM 1234 C C . SER A 1 160 ? 3.221 -15.320 -10.302 1.00 82.69 160 SER A C 1
ATOM 1236 O O . SER A 1 160 ? 4.084 -14.961 -11.107 1.00 82.69 160 SER A O 1
ATOM 1238 N N . PRO A 1 161 ? 3.555 -15.855 -9.111 1.00 74.69 161 PRO A N 1
ATOM 1239 C CA . PRO A 1 161 ? 4.950 -16.057 -8.700 1.00 74.69 161 PRO A CA 1
ATOM 1240 C C . PRO A 1 161 ? 5.784 -16.879 -9.691 1.00 74.69 161 PRO A C 1
ATOM 1242 O O . PRO A 1 161 ? 6.990 -16.692 -9.780 1.00 74.69 161 PRO A O 1
ATOM 1245 N N . GLU A 1 162 ? 5.147 -17.779 -10.443 1.00 71.88 162 GLU A N 1
ATOM 1246 C CA . GLU A 1 162 ? 5.789 -18.575 -11.494 1.00 71.88 162 GLU A CA 1
ATOM 1247 C C . GLU A 1 162 ? 6.174 -17.708 -12.697 1.00 71.88 162 GLU A C 1
ATOM 1249 O O . GLU A 1 162 ? 7.329 -17.714 -13.108 1.00 71.88 162 GLU A O 1
ATOM 1254 N N . LYS A 1 163 ? 5.242 -16.886 -13.194 1.00 70.06 163 LYS A N 1
ATOM 1255 C CA . LYS A 1 163 ? 5.470 -15.995 -14.343 1.00 70.06 163 LYS A CA 1
ATOM 1256 C C . LYS A 1 163 ? 6.406 -14.832 -14.022 1.00 70.06 163 LYS A C 1
ATOM 1258 O O . LYS A 1 163 ? 7.101 -14.345 -14.902 1.00 70.06 163 LYS A O 1
ATOM 1263 N N . ALA A 1 164 ? 6.447 -14.387 -12.768 1.00 63.06 164 ALA A N 1
ATOM 1264 C CA . ALA A 1 164 ? 7.343 -13.315 -12.339 1.00 63.06 164 ALA A CA 1
ATOM 1265 C C . ALA A 1 164 ? 8.832 -13.721 -12.351 1.00 63.06 164 ALA A C 1
ATOM 1267 O O . ALA A 1 164 ? 9.683 -12.843 -12.326 1.00 63.06 164 ALA A O 1
ATOM 1268 N N . ARG A 1 165 ? 9.159 -15.024 -12.397 1.00 59.66 165 ARG A N 1
ATOM 1269 C CA . ARG A 1 165 ? 10.549 -15.518 -12.482 1.00 59.66 165 ARG A CA 1
ATOM 1270 C C . ARG A 1 165 ? 11.119 -15.523 -13.903 1.00 59.66 165 ARG A C 1
ATOM 1272 O O . ARG A 1 165 ? 12.310 -15.771 -14.057 1.00 59.66 165 ARG A O 1
ATOM 1279 N N . GLU A 1 166 ? 10.277 -15.331 -14.915 1.00 55.88 166 GLU A N 1
ATOM 1280 C CA . GLU A 1 166 ? 10.654 -15.391 -16.335 1.00 55.88 166 GLU A CA 1
ATOM 1281 C C . GLU A 1 166 ? 10.987 -14.009 -16.933 1.00 55.88 166 GLU A C 1
ATOM 1283 O O . GLU A 1 166 ? 11.449 -13.946 -18.073 1.00 55.88 166 GLU A O 1
ATOM 1288 N N . ASN A 1 167 ? 10.756 -12.928 -16.176 1.00 51.69 167 ASN A N 1
ATOM 1289 C CA . ASN A 1 167 ? 11.106 -11.544 -16.529 1.00 51.69 167 ASN A CA 1
ATOM 1290 C C . ASN A 1 167 ? 12.475 -11.152 -15.974 1.00 51.69 167 ASN A C 1
ATOM 1292 O O . ASN A 1 167 ? 13.159 -10.364 -16.666 1.00 51.69 167 ASN A O 1
#

Radius of gyration: 15.73 Å; Cα contacts (8 Å, |Δi|>4): 244; chains: 1; bounding box: 58×32×36 Å

Secondary structure (DSSP, 8-state):
-------PPPPPPPHHHHHHHHHHTTB--SSPPPTT--HHHHHHHHHHHHHTS--HHHHHHHHHHHHHHGGG--HHHHHHHHHH---HHHHHHHHHHHHHTTTSGGGGGGGGG--SS-EESSSS-HHHHHHHH-B-GGGTTSSEE-BTTSS---GGGB--TTGGG--

Foldseek 3Di:
DDPPPPPPPDPQDDPQVLQLLCVLQFQQDPHHHDPDRDPLSSLLSLLCCCQVVPPLQSVLSSLLQCVAPVVPDPLVVNLVVLLPDPDLRSLQVLLLQCVLVVVDVSSVSSVVSHPDAQDESDPDCLVVLCVVANFDPSRPPGSYTHHPPSSDNDVVSGDHPVVSVVD

=== Feature glossary ===
The record interleaves many kinds of information about one protein. Here is each kind framed as the question it answers.

Q: What does the local fold look like, residue by residue?
A: A 3Di character summarizes, for each residue, the relative orientation of the Cα frame of its nearest spatial neighbor. Because it encodes fold topology rather than chemistry, 3Di alignments detect remote structural similarity that sequence alignment misses.

Q: Which residues are in helices, strands, or loops?
A: Secondary structure is the local, repeating backbone conformation. DSSP classifies it into eight states by reading the hydrogen-bond network: three helix types (H, G, I), two β types (E, B), two non-regular types (T, S), and unstructured coil (-).

Q: How big and how compact is the whole molecule?
A: Three whole-structure scalars: the radius of gyration (RMS distance of Cα from centroid, in Å), the count of Cα–Cα contacts (pairs closer than 8 Å and separated by more than four residues in sequence — i.e. tertiary, not local, contacts), and the bounding-box dimensions. Together they distinguish compact globular folds from extended fibres or disordered chains.

Q: How confident is the AlphaFold model at each residue?
A: For AlphaFold models, the B-factor field carries pLDDT — the model's own estimate of local accuracy on a 0–100 scale. Regions with pLDDT<50 should be treated as essentially unmodeled; they often correspond to intrinsically disordered segments.

Q: What family and function is it annotated with?
A: Functional annotations link the protein to curated databases. InterPro entries identify conserved domains and families by matching the sequence against member-database signatures (Pfam, PROSITE, CDD, …). Gene Ontology (GO) terms describe molecular function, biological process, and cellular component in a controlled vocabulary. CATH places the structure in a hierarchical fold classification (Class/Architecture/Topology/Homologous-superfamily). The organism is the source species.

Q: What known structures does this most resemble?
A: Nearest PDB neighbors are the top structural matches found by Foldseek when searching this structure against the entire Protein Data Bank. Each hit reports a TM-score (0 to 1; >0.5 almost always implies the same fold) and an E-value. These are *structural* homologs — they may share no detectable sequence similarity.

Q: Which residues are buried vs exposed?
A: Solvent-accessible surface area (SASA) is the area in Å² traced out by the centre of a 1.4 Å probe sphere (a water molecule) rolled over the protein's van der Waals surface (Shrake–Rupley / Lee–Richards construction). Buried residues have near-zero SASA; fully exposed residues can exceed 200 Å². The total SASA scales roughly with the number of surface residues.

Q: What are the backbone torsion angles?
A: φ (phi) and ψ (psi) are the two rotatable backbone dihedrals per residue: φ is the C(i-1)–N–Cα–C torsion, ψ is the N–Cα–C–N(i+1) torsion, both in degrees on (−180°, 180°]. α-helical residues cluster near (−60°, −45°); β-strand residues near (−120°, +130°). A Ramachandran plot is simply a scatter of (φ, ψ) for every residue.

Q: Are the domains correctly placed relative to each other?
A: Predicted aligned error is AlphaFold's pairwise confidence. Unlike pLDDT (per-residue), PAE is per-residue-pair and captures whether two parts of the structure are correctly placed relative to each other. Units are ångströms of expected positional error.

Q: What if only a Cα trace is available?
A: P-SEA three-state annotation labels each residue as helix, strand, or coil based purely on the geometry of the Cα trace. It serves as a fallback when the full backbone (and thus DSSP) is unavailable.

Q: What is the amino-acid chain?
A: This is the polypeptide sequence — one letter per residue, N-terminus first. Length ranges from a few dozen residues for small domains to over a thousand for large multi-domain proteins.

Q: What do the rendered images show?
A: The six renders are orthographic views along the three Cartesian axes in both directions. Representation (cartoon, sticks, or surface) and color scheme (sequence-rainbow or by-chain) vary across proteins so the training set covers all the common visualization conventions.

Q: What do the diagnostic plots show?
A: Plot images: a contact map (which residues are close in 3D, as an N×N binary image), a Ramach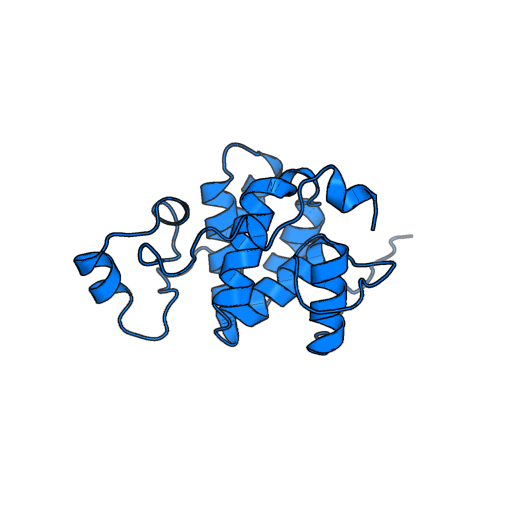andran scatter (backbone torsion angles, revealing secondary-structure composition at a glance), and — for AlphaFold structures — a PAE heatmap (pairwise prediction confidence).

Q: How mobile is each atom in the crystal?
A: B-factor (Debye–Waller factor) reflects atomic displacement in the crystal lattice. It is an experimental observable (units Å²), not a prediction; low values mean the atom is pinned down, high values mean it moves or is heterogeneous across the crystal.

Q: Where is each backbone atom in 3D?
A: The mmCIF table is the protein's shape written out atom by atom. For each backbone N, Cα, C, and carbonyl O, it records an (x, y, z) coordinate triple in Å plus the residue type, chain letter, and residue number.